Protein AF-A0A2N8M7P6-F1 (afdb_monomer_lite)

Radius of gyration: 9.85 Å; chains: 1; bounding box: 24×17×21 Å

Structure (mmCIF, N/CA/C/O backbone):
data_AF-A0A2N8M7P6-F1
#
_entry.id   AF-A0A2N8M7P6-F1
#
loop_
_atom_site.group_PDB
_atom_site.id
_atom_site.type_symbol
_atom_site.label_atom_id
_atom_site.label_alt_id
_atom_site.label_comp_id
_atom_site.label_asym_id
_atom_site.label_entity_id
_atom_site.label_seq_id
_atom_site.pdbx_PDB_ins_code
_atom_site.Cartn_x
_atom_site.Cartn_y
_atom_site.Cartn_z
_atom_site.occupancy
_atom_site.B_iso_or_equiv
_atom_site.auth_seq_id
_atom_site.auth_comp_id
_atom_site.auth_asym_id
_atom_site.auth_atom_id
_atom_site.pdbx_PDB_model_num
ATOM 1 N N . MET A 1 1 ? 15.623 -0.738 -11.935 1.00 49.41 1 MET A N 1
ATOM 2 C CA . MET A 1 1 ? 14.194 -0.613 -12.295 1.00 49.41 1 MET A CA 1
ATOM 3 C C . MET A 1 1 ? 13.638 0.565 -11.518 1.00 49.41 1 MET A C 1
ATOM 5 O O . MET A 1 1 ? 13.794 0.581 -10.306 1.00 49.41 1 MET A O 1
ATOM 9 N N . ARG A 1 2 ? 13.128 1.602 -12.189 1.00 63.16 2 ARG A N 1
ATOM 10 C CA . ARG A 1 2 ? 12.615 2.803 -11.515 1.00 63.16 2 ARG A CA 1
ATOM 11 C C . ARG A 1 2 ? 11.098 2.706 -11.516 1.00 63.16 2 ARG A C 1
ATOM 13 O O . ARG A 1 2 ? 10.491 2.830 -12.573 1.00 63.16 2 ARG A O 1
ATOM 20 N N . PHE A 1 3 ? 10.515 2.396 -10.363 1.00 64.56 3 PHE A N 1
ATOM 21 C CA . PHE A 1 3 ? 9.065 2.412 -10.222 1.00 64.56 3 PHE A CA 1
ATOM 22 C C . PHE A 1 3 ? 8.568 3.856 -10.373 1.00 64.56 3 PHE A C 1
ATOM 24 O O . PHE A 1 3 ? 9.223 4.773 -9.861 1.00 64.56 3 PHE A O 1
ATOM 31 N N . PRO A 1 4 ? 7.449 4.084 -11.076 1.00 76.44 4 PRO A N 1
ATOM 32 C CA . PRO A 1 4 ? 6.836 5.401 -11.138 1.00 76.44 4 PRO A CA 1
ATOM 33 C C . PRO A 1 4 ? 6.503 5.894 -9.717 1.00 76.44 4 PRO A C 1
ATOM 35 O O . PRO A 1 4 ? 6.048 5.099 -8.889 1.00 76.44 4 PRO A O 1
ATOM 38 N N . PRO A 1 5 ? 6.679 7.193 -9.410 1.00 77.44 5 PRO A N 1
ATOM 39 C CA . PRO A 1 5 ? 6.365 7.750 -8.087 1.00 77.44 5 PRO A CA 1
ATOM 40 C C . PRO A 1 5 ? 4.882 7.596 -7.709 1.00 77.44 5 PRO A C 1
ATOM 42 O O . PRO A 1 5 ? 4.529 7.600 -6.534 1.00 77.44 5 PRO A O 1
ATOM 45 N N . GLU A 1 6 ? 4.027 7.432 -8.711 1.00 79.94 6 GLU A N 1
ATOM 46 C CA . GLU A 1 6 ? 2.591 7.146 -8.625 1.00 79.94 6 GLU A CA 1
ATOM 47 C C . GLU A 1 6 ? 2.325 5.829 -7.887 1.00 79.94 6 GLU A C 1
ATOM 49 O O . GLU A 1 6 ? 1.467 5.761 -7.011 1.00 79.94 6 GLU A O 1
ATOM 54 N N . ILE A 1 7 ? 3.119 4.801 -8.192 1.00 75.88 7 ILE A N 1
ATOM 55 C CA . ILE A 1 7 ? 3.001 3.464 -7.604 1.00 75.88 7 ILE A CA 1
ATOM 56 C C . ILE A 1 7 ? 3.407 3.486 -6.135 1.00 75.88 7 ILE A C 1
ATOM 58 O O . ILE A 1 7 ? 2.726 2.919 -5.284 1.00 75.88 7 ILE A O 1
ATOM 62 N N . ILE A 1 8 ? 4.500 4.189 -5.834 1.00 77.00 8 ILE A N 1
ATOM 63 C CA . ILE A 1 8 ? 5.022 4.324 -4.473 1.00 77.00 8 ILE A CA 1
ATOM 64 C C . ILE A 1 8 ? 4.017 5.088 -3.605 1.00 77.00 8 ILE A C 1
ATOM 66 O O . ILE A 1 8 ? 3.699 4.655 -2.502 1.00 77.00 8 ILE A O 1
ATOM 70 N N . GLN A 1 9 ? 3.461 6.190 -4.115 1.00 81.69 9 GLN A N 1
ATOM 71 C CA . GLN A 1 9 ? 2.432 6.947 -3.401 1.00 81.69 9 GLN A CA 1
ATOM 72 C C . GLN A 1 9 ? 1.153 6.135 -3.192 1.00 81.69 9 GLN A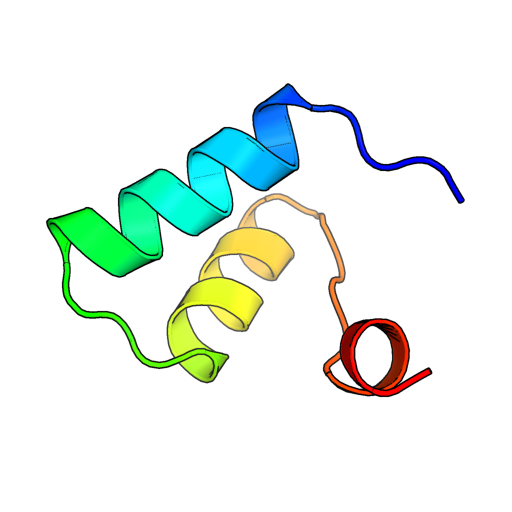 C 1
ATOM 74 O O . GLN A 1 9 ? 0.565 6.217 -2.117 1.00 81.69 9 GLN A O 1
ATOM 79 N N . HIS A 1 10 ? 0.741 5.328 -4.172 1.00 78.75 10 HIS A N 1
ATOM 80 C CA . HIS A 1 10 ? -0.430 4.467 -4.030 1.00 78.75 10 HIS A CA 1
ATOM 81 C C . HIS A 1 10 ? -0.216 3.384 -2.963 1.00 78.75 10 HIS A C 1
ATOM 83 O O . HIS A 1 10 ? -1.075 3.196 -2.104 1.00 78.75 10 HIS A O 1
ATOM 89 N N . ALA A 1 11 ? 0.956 2.742 -2.954 1.00 76.56 11 ALA A N 1
ATOM 90 C CA . ALA A 1 11 ? 1.334 1.758 -1.940 1.00 76.56 11 ALA A CA 1
ATOM 91 C C . ALA A 1 11 ? 1.361 2.368 -0.527 1.00 76.56 11 ALA A C 1
ATOM 93 O O . ALA A 1 11 ? 0.798 1.804 0.410 1.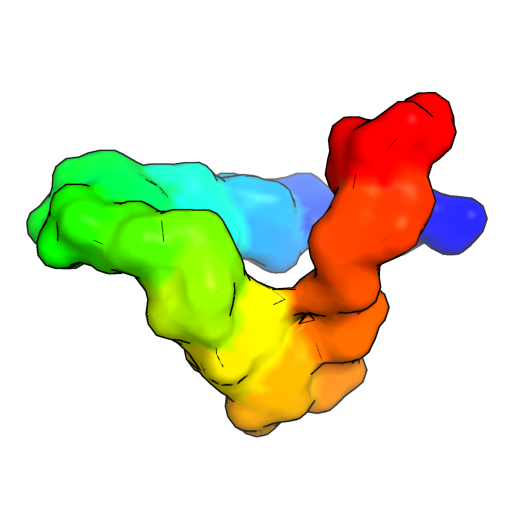00 76.56 11 ALA A O 1
ATOM 94 N N . ILE A 1 12 ? 1.957 3.557 -0.382 1.00 80.06 12 ILE A N 1
ATOM 95 C CA . ILE A 1 12 ? 2.005 4.292 0.891 1.00 80.06 12 ILE A CA 1
ATOM 96 C C . ILE A 1 12 ? 0.597 4.708 1.330 1.00 80.06 12 ILE A C 1
ATOM 98 O O . ILE A 1 12 ? 0.250 4.568 2.501 1.00 80.06 12 ILE A O 1
ATOM 102 N N . TRP A 1 13 ? -0.236 5.194 0.408 1.00 84.25 13 TRP A N 1
ATOM 103 C CA . TRP A 1 13 ? -1.611 5.576 0.714 1.00 84.25 13 TRP A CA 1
ATOM 104 C C . TRP A 1 13 ? -2.427 4.379 1.201 1.00 84.25 13 TRP A C 1
ATOM 106 O O . TRP A 1 13 ? -3.101 4.496 2.218 1.00 84.25 13 TRP A O 1
ATOM 116 N N . LEU A 1 14 ? -2.321 3.220 0.546 1.00 77.12 14 LEU A N 1
ATOM 117 C CA . LEU A 1 14 ? -2.991 1.985 0.970 1.00 77.12 14 LEU A CA 1
ATOM 118 C C . LEU A 1 14 ? -2.507 1.515 2.348 1.00 77.12 14 LEU A C 1
ATOM 120 O O . LEU A 1 14 ? -3.331 1.198 3.2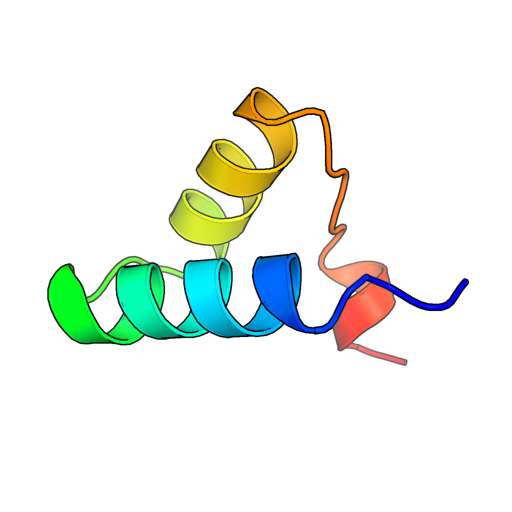08 1.00 77.12 14 LEU A O 1
ATOM 124 N N . TYR A 1 15 ? -1.194 1.556 2.587 1.00 78.00 15 TYR A N 1
ATOM 125 C CA . TYR A 1 15 ? -0.595 1.224 3.880 1.00 78.00 15 TYR A CA 1
ATOM 126 C C . TYR A 1 15 ? -1.135 2.113 5.012 1.00 78.00 15 TYR A C 1
ATOM 128 O O . TYR A 1 15 ? -1.578 1.610 6.043 1.00 78.00 15 TYR A O 1
ATOM 136 N N . ILE A 1 16 ? -1.165 3.435 4.810 1.00 78.06 16 ILE A N 1
ATOM 137 C CA . ILE A 1 16 ? -1.618 4.397 5.830 1.00 78.06 16 ILE A CA 1
ATOM 138 C C . ILE A 1 16 ? -3.145 4.367 5.995 1.00 78.06 16 ILE A C 1
ATOM 140 O O . ILE A 1 16 ? -3.649 4.468 7.112 1.00 78.06 16 ILE A O 1
ATOM 144 N N . ARG A 1 17 ? -3.900 4.254 4.894 1.00 81.50 17 ARG A N 1
ATOM 145 C CA . ARG A 1 17 ? -5.368 4.370 4.878 1.00 81.50 17 ARG A CA 1
ATOM 146 C C . ARG A 1 17 ? -6.058 3.146 5.464 1.00 81.50 17 ARG A C 1
ATOM 148 O O . ARG A 1 17 ? -7.078 3.306 6.130 1.00 81.50 17 ARG A O 1
ATOM 155 N N . PHE A 1 18 ? -5.531 1.958 5.188 1.00 73.38 18 PHE A N 1
ATOM 156 C CA . PHE A 1 18 ? -6.158 0.693 5.566 1.00 73.38 18 PHE A CA 1
ATOM 157 C C . PHE A 1 18 ? -5.367 -0.081 6.625 1.00 73.38 18 PHE A C 1
ATOM 159 O O . PHE A 1 18 ? -5.794 -1.167 7.010 1.00 73.38 18 PHE A O 1
ATOM 166 N N . THR A 1 19 ? -4.238 0.452 7.121 1.00 69.81 19 THR A N 1
ATOM 167 C CA . THR A 1 19 ? -3.326 -0.258 8.046 1.00 69.81 19 THR A CA 1
ATOM 168 C C . THR A 1 19 ? -2.950 -1.653 7.534 1.00 69.81 19 THR A C 1
ATOM 170 O O . THR A 1 19 ? -2.808 -2.598 8.306 1.00 69.81 19 THR A O 1
ATOM 173 N N . LEU A 1 20 ? -2.859 -1.794 6.208 1.00 67.81 20 LEU A N 1
ATOM 174 C CA . LEU A 1 20 ? -2.646 -3.079 5.551 1.00 67.81 20 LEU A CA 1
ATOM 175 C C . LEU A 1 20 ? -1.257 -3.610 5.884 1.00 67.81 20 LEU A C 1
ATOM 177 O O . LEU A 1 20 ? -0.280 -2.854 5.921 1.00 67.81 20 LEU A O 1
ATOM 181 N N . SER A 1 21 ? -1.161 -4.922 6.109 1.00 74.56 21 SER A N 1
ATOM 182 C CA . SER A 1 21 ? 0.149 -5.549 6.236 1.00 74.56 21 SER A CA 1
ATOM 183 C C . SER A 1 2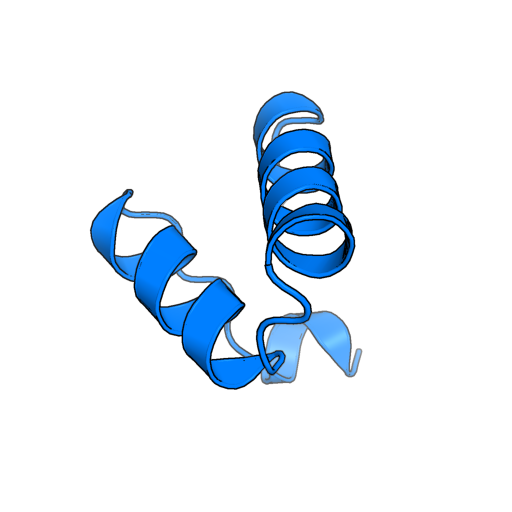1 ? 0.890 -5.415 4.912 1.00 74.56 21 SER A C 1
ATOM 185 O O . SER A 1 21 ? 0.287 -5.367 3.841 1.00 74.56 21 SER A O 1
ATOM 187 N N . PHE A 1 22 ? 2.221 -5.393 4.973 1.00 68.88 22 PHE A N 1
ATOM 188 C CA . PHE A 1 22 ? 3.068 -5.318 3.779 1.00 68.88 22 PHE A CA 1
ATOM 189 C C . PHE A 1 22 ? 2.675 -6.364 2.718 1.00 68.88 22 PHE A C 1
ATOM 191 O O . PHE A 1 22 ? 2.694 -6.078 1.530 1.00 68.88 22 PHE A O 1
ATOM 198 N N . ARG A 1 23 ? 2.211 -7.533 3.172 1.00 74.88 23 ARG A N 1
ATOM 199 C CA . ARG A 1 23 ? 1.742 -8.640 2.338 1.00 74.88 23 ARG A CA 1
ATOM 200 C C . ARG A 1 23 ? 0.451 -8.333 1.565 1.00 74.88 23 ARG A C 1
ATOM 202 O O . ARG A 1 23 ? 0.354 -8.710 0.407 1.00 74.88 23 ARG A O 1
ATOM 209 N N . ASP A 1 24 ? -0.504 -7.626 2.167 1.00 78.31 24 ASP A N 1
ATOM 210 C CA . ASP A 1 24 ? -1.711 -7.173 1.463 1.00 78.31 24 ASP A CA 1
ATOM 211 C C . ASP A 1 24 ? -1.386 -6.059 0.456 1.00 78.31 24 ASP A C 1
ATOM 213 O O . ASP A 1 24 ? -1.989 -5.973 -0.608 1.00 78.31 24 ASP A O 1
ATOM 217 N N . VAL A 1 25 ? -0.406 -5.204 0.772 1.00 76.31 25 VAL A N 1
ATOM 218 C CA . VAL A 1 25 ? 0.091 -4.195 -0.176 1.00 76.31 25 VAL A CA 1
ATOM 219 C C . VAL A 1 25 ? 0.796 -4.866 -1.359 1.00 76.31 25 VAL A C 1
ATOM 221 O O . VAL A 1 25 ? 0.592 -4.441 -2.492 1.00 76.31 25 VAL A O 1
ATOM 224 N N . GLU A 1 26 ? 1.589 -5.917 -1.126 1.00 76.50 26 GLU A N 1
ATOM 225 C CA . GLU A 1 26 ? 2.194 -6.731 -2.191 1.00 76.50 26 GLU A CA 1
ATOM 226 C C . GLU A 1 26 ? 1.132 -7.385 -3.081 1.00 76.50 26 GLU A C 1
ATOM 228 O O . GLU A 1 26 ? 1.255 -7.317 -4.302 1.00 76.50 26 GLU A O 1
ATOM 233 N N . ASP A 1 27 ? 0.082 -7.959 -2.491 1.00 79.38 27 ASP A N 1
ATOM 234 C CA . ASP A 1 27 ? -1.021 -8.587 -3.228 1.00 79.38 27 ASP A CA 1
ATOM 235 C C . ASP A 1 27 ? -1.768 -7.560 -4.100 1.00 79.38 27 ASP A C 1
ATOM 237 O O . ASP A 1 27 ? -1.896 -7.743 -5.309 1.00 79.38 27 ASP A O 1
ATOM 241 N N . LEU A 1 28 ? -2.110 -6.395 -3.539 1.00 78.38 28 LEU A N 1
ATOM 242 C CA . LEU A 1 28 ? -2.759 -5.298 -4.272 1.00 78.38 28 LEU A CA 1
ATOM 243 C C . LEU A 1 28 ? -1.891 -4.724 -5.400 1.00 78.38 28 LEU A C 1
ATOM 245 O O . LEU A 1 28 ? -2.396 -4.332 -6.458 1.00 78.38 28 LEU A O 1
ATOM 249 N N . LEU A 1 29 ? -0.578 -4.632 -5.185 1.00 75.56 29 LEU A N 1
ATOM 250 C CA . LEU A 1 29 ? 0.356 -4.205 -6.224 1.00 75.56 29 LEU A CA 1
ATOM 251 C C . LEU A 1 29 ? 0.488 -5.284 -7.307 1.00 75.56 29 LEU A C 1
ATOM 253 O O . LEU A 1 29 ? 0.488 -4.946 -8.494 1.00 75.56 29 LEU A O 1
ATOM 257 N N . ALA A 1 30 ? 0.507 -6.563 -6.930 1.00 77.62 30 ALA A N 1
ATOM 258 C CA . ALA A 1 30 ? 0.527 -7.686 -7.861 1.00 77.62 30 ALA A CA 1
ATOM 259 C C . ALA A 1 30 ? -0.749 -7.745 -8.719 1.00 77.62 30 ALA A C 1
ATOM 261 O O . ALA A 1 30 ? -0.641 -7.915 -9.936 1.00 77.62 30 ALA A O 1
ATOM 262 N N . GLU A 1 31 ? -1.930 -7.496 -8.143 1.00 79.00 31 GLU A N 1
ATOM 263 C CA . GLU A 1 31 ? -3.200 -7.369 -8.878 1.00 79.00 31 GLU A CA 1
ATOM 264 C C . GLU A 1 31 ? -3.172 -6.229 -9.910 1.00 79.00 31 GLU A C 1
ATOM 266 O O . GLU A 1 31 ? -3.793 -6.309 -10.972 1.00 79.00 31 GLU A O 1
ATOM 271 N N . ARG A 1 32 ? -2.405 -5.166 -9.643 1.00 73.12 32 ARG A N 1
ATOM 272 C CA . ARG A 1 32 ? -2.172 -4.053 -10.580 1.00 73.12 32 ARG A CA 1
ATOM 273 C C . ARG A 1 32 ? -1.092 -4.350 -11.630 1.00 73.12 32 ARG A C 1
ATOM 275 O O . ARG A 1 32 ? -0.781 -3.470 -12.432 1.00 73.12 32 ARG A O 1
ATOM 282 N N . GLY A 1 33 ? -0.527 -5.560 -11.647 1.00 71.62 33 GLY A N 1
ATOM 283 C CA . GLY A 1 33 ? 0.559 -5.967 -12.548 1.00 71.62 33 GLY A CA 1
ATOM 284 C C . GLY A 1 33 ? 1.944 -5.490 -12.100 1.00 71.62 33 GLY A C 1
ATOM 285 O O . GLY A 1 33 ? 2.896 -5.510 -12.881 1.00 71.62 33 GLY A O 1
ATOM 286 N N . ILE A 1 34 ? 2.066 -5.044 -10.851 1.00 70.62 34 ILE A N 1
ATOM 287 C CA . ILE A 1 34 ? 3.286 -4.501 -10.264 1.00 70.62 34 ILE A CA 1
ATOM 288 C C . ILE A 1 34 ? 3.813 -5.537 -9.277 1.00 70.62 34 ILE A C 1
ATOM 290 O O . ILE A 1 34 ? 3.480 -5.522 -8.096 1.00 70.62 34 ILE A O 1
ATOM 294 N N . MET A 1 35 ? 4.662 -6.445 -9.760 1.00 64.12 35 MET A N 1
ATOM 295 C CA . MET A 1 35 ? 5.386 -7.363 -8.879 1.00 64.12 35 MET A CA 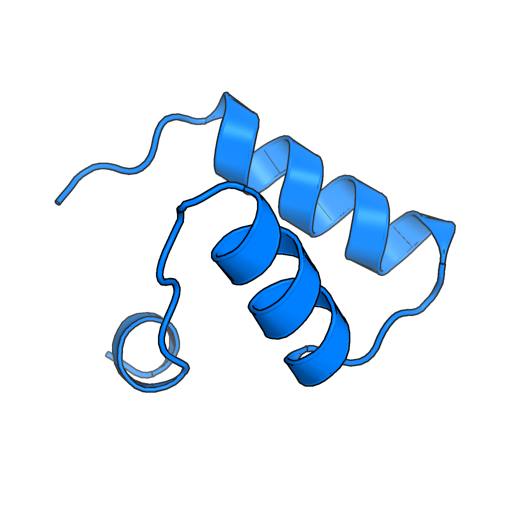1
ATOM 296 C C . MET A 1 35 ? 6.409 -6.577 -8.050 1.00 64.12 35 MET A C 1
ATOM 298 O O . MET A 1 35 ? 7.541 -6.343 -8.479 1.00 64.12 35 MET A O 1
ATOM 302 N N . VAL A 1 36 ? 6.002 -6.143 -6.859 1.00 65.12 36 VAL A N 1
ATOM 303 C CA . VAL A 1 36 ? 6.925 -5.764 -5.790 1.00 65.12 36 VAL A CA 1
ATOM 304 C C . VAL A 1 36 ? 7.144 -7.015 -4.958 1.00 65.12 36 VAL A C 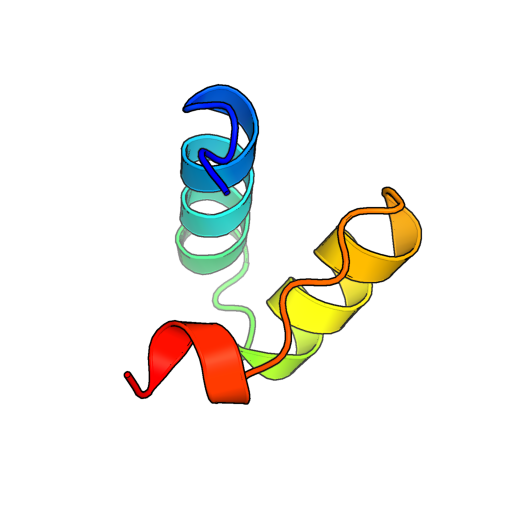1
ATOM 306 O O . VAL A 1 36 ? 6.292 -7.376 -4.162 1.00 65.12 36 VAL A O 1
ATOM 309 N N . SER A 1 37 ? 8.269 -7.695 -5.163 1.00 62.00 37 SER A N 1
ATOM 310 C CA . SER A 1 37 ? 8.680 -8.781 -4.272 1.00 62.00 37 SER A CA 1
ATOM 311 C C . SER A 1 37 ? 9.378 -8.195 -3.047 1.00 62.00 37 SER A C 1
ATOM 313 O O . SER A 1 37 ? 10.253 -7.338 -3.204 1.00 62.00 37 SER A O 1
ATOM 315 N N . TYR A 1 38 ? 9.085 -8.704 -1.849 1.00 56.38 38 TYR A N 1
ATOM 316 C CA . TYR A 1 38 ? 9.787 -8.413 -0.587 1.00 56.38 38 TYR A CA 1
ATOM 317 C C . TYR A 1 38 ? 11.326 -8.399 -0.717 1.00 56.38 38 TYR A C 1
ATOM 319 O O . TYR A 1 38 ? 12.007 -7.603 -0.070 1.00 56.38 38 TYR A O 1
ATOM 327 N N . GLU A 1 39 ? 11.888 -9.215 -1.616 1.00 61.12 39 GLU A N 1
ATOM 328 C CA . GLU A 1 39 ? 13.321 -9.226 -1.948 1.00 61.12 39 GLU A CA 1
ATOM 329 C C . GLU A 1 39 ? 13.850 -7.894 -2.510 1.00 61.12 39 GLU A C 1
ATOM 331 O O . GLU A 1 39 ? 15.007 -7.550 -2.277 1.00 61.12 39 GLU A O 1
ATOM 336 N N . THR A 1 40 ? 13.014 -7.117 -3.206 1.00 57.59 40 THR A N 1
ATOM 337 C CA . THR A 1 40 ? 13.370 -5.790 -3.742 1.00 57.59 40 THR A CA 1
ATOM 338 C C . THR A 1 40 ? 13.435 -4.737 -2.642 1.00 57.59 40 THR A C 1
ATOM 340 O O . THR A 1 40 ? 14.246 -3.822 -2.723 1.00 57.59 40 THR A O 1
ATOM 343 N N . VAL A 1 41 ? 12.602 -4.862 -1.606 1.00 56.75 41 VAL A N 1
ATOM 344 C CA . VAL A 1 41 ? 12.575 -3.915 -0.479 1.00 56.75 41 VAL A CA 1
ATOM 345 C C . VAL A 1 41 ? 13.682 -4.205 0.542 1.00 56.75 41 VAL A C 1
ATOM 347 O O . VAL A 1 41 ? 14.060 -3.319 1.303 1.00 56.75 41 VAL A O 1
ATOM 350 N N . ARG A 1 42 ? 14.250 -5.419 0.546 1.00 56.75 42 ARG A N 1
ATOM 351 C CA . ARG A 1 42 ? 15.315 -5.826 1.478 1.00 56.75 42 ARG A CA 1
ATOM 352 C C . ARG A 1 42 ? 16.751 -5.619 0.951 1.00 56.75 42 ARG A C 1
ATOM 354 O O . ARG A 1 42 ? 17.689 -5.979 1.663 1.00 56.75 42 ARG A O 1
ATOM 361 N N . ARG A 1 43 ? 16.951 -5.056 -0.247 1.00 50.25 43 ARG A N 1
ATOM 362 C CA . ARG A 1 43 ? 18.285 -4.772 -0.814 1.00 50.25 43 ARG A CA 1
ATOM 363 C C . ARG A 1 43 ? 18.602 -3.285 -0.891 1.00 50.25 43 ARG A C 1
ATOM 365 O O . ARG A 1 43 ? 17.678 -2.504 -1.191 1.00 50.25 43 ARG A O 1
#

Foldseek 3Di:
DDDDVVLVVVLVCCCVVVVDDPVVSQVVCVVVVHRPDPVVVVD

Secondary structure (DSSP, 8-state):
----HHHHHHHHHHHHHH---HHHHHHHHHHTT----HHHHT-

Sequence (43 aa):
MRFPPEIIQHAIWLYIRFTLSFRDVEDLLAERGIMVSYETVRR

pLDDT: mean 71.53, std 8.88, range [49.41, 84.25]